Protein AF-B9M059-F1 (afdb_monomer_lite)

Sequence (56 aa):
MKIIDGKRLKAAVCHHCPLCRHARKKPDSFIGRIIHQRHAEDCPSWQAEQDLYGKE

Radius of gyration: 11.74 Å; chains: 1; bounding box: 23×18×38 Å

Structure (mmCIF, N/CA/C/O backbone):
data_AF-B9M059-F1
#
_entry.id   AF-B9M059-F1
#
loop_
_atom_site.group_PDB
_atom_site.id
_atom_site.type_symbol
_atom_site.label_atom_id
_atom_site.label_alt_id
_atom_site.label_comp_id
_atom_site.label_asym_id
_atom_site.label_entity_id
_atom_site.label_seq_id
_atom_site.pdbx_PDB_ins_code
_atom_site.Cartn_x
_atom_site.Cartn_y
_atom_site.Cartn_z
_atom_site.occupancy
_atom_site.B_iso_or_equiv
_atom_site.auth_seq_id
_atom_site.auth_comp_id
_atom_site.auth_asym_id
_atom_site.auth_atom_id
_atom_site.pdbx_PDB_model_num
ATOM 1 N N . MET A 1 1 ? 11.831 -8.307 -26.553 1.00 37.31 1 MET A N 1
ATOM 2 C CA . MET A 1 1 ? 11.886 -8.015 -25.104 1.00 37.31 1 MET A CA 1
ATOM 3 C C . MET A 1 1 ? 10.935 -6.849 -24.850 1.00 37.31 1 MET A C 1
ATOM 5 O O . MET A 1 1 ? 11.260 -5.730 -25.219 1.00 37.31 1 MET A O 1
ATOM 9 N N . LYS A 1 2 ? 9.694 -7.108 -24.409 1.00 44.97 2 LYS A N 1
ATOM 10 C CA . LYS A 1 2 ? 8.721 -6.032 -24.146 1.00 44.97 2 LYS A CA 1
ATOM 11 C C . LYS A 1 2 ? 9.214 -5.283 -22.915 1.00 44.97 2 LYS A C 1
ATOM 13 O O . LYS A 1 2 ? 9.205 -5.850 -21.828 1.00 44.97 2 LYS A O 1
ATOM 18 N N . ILE A 1 3 ? 9.706 -4.065 -23.118 1.00 48.06 3 ILE A N 1
ATOM 19 C CA . ILE A 1 3 ? 10.061 -3.134 -22.050 1.00 48.06 3 ILE A CA 1
ATOM 20 C C . ILE A 1 3 ? 8.811 -3.026 -21.177 1.00 48.06 3 ILE A C 1
ATOM 22 O O . ILE A 1 3 ? 7.755 -2.597 -21.639 1.00 48.06 3 ILE A O 1
ATOM 26 N N . ILE A 1 4 ? 8.886 -3.576 -19.969 1.00 55.88 4 ILE A N 1
ATOM 27 C CA . ILE A 1 4 ? 7.767 -3.599 -19.038 1.00 55.88 4 ILE A CA 1
ATOM 28 C C . ILE A 1 4 ? 7.613 -2.151 -18.599 1.00 55.88 4 ILE A C 1
ATOM 30 O O . ILE A 1 4 ? 8.467 -1.629 -17.889 1.00 55.88 4 ILE A O 1
ATOM 34 N N . ASP A 1 5 ? 6.581 -1.493 -19.116 1.00 64.44 5 ASP A N 1
ATOM 35 C CA . ASP A 1 5 ? 6.228 -0.112 -18.813 1.00 64.44 5 ASP A CA 1
ATOM 36 C C . ASP A 1 5 ? 6.374 0.119 -17.300 1.00 64.44 5 ASP A C 1
ATOM 38 O O . ASP A 1 5 ? 5.707 -0.555 -16.510 1.00 64.44 5 ASP A O 1
ATOM 42 N N . GLY A 1 6 ? 7.309 0.976 -16.872 1.00 72.56 6 GLY A N 1
ATOM 43 C CA . GLY A 1 6 ? 7.718 1.068 -15.461 1.00 72.56 6 GLY A CA 1
ATOM 44 C C . GLY A 1 6 ? 6.548 1.336 -14.504 1.00 72.56 6 GLY A C 1
ATOM 45 O O . GLY A 1 6 ? 6.605 0.968 -13.331 1.00 72.56 6 GLY A O 1
ATOM 46 N N . LYS A 1 7 ? 5.449 1.899 -15.024 1.00 75.88 7 LYS A N 1
ATOM 47 C CA . LYS A 1 7 ? 4.167 2.080 -14.336 1.00 75.88 7 LYS A CA 1
ATOM 48 C C . LYS A 1 7 ? 3.514 0.751 -13.940 1.00 75.88 7 LYS A C 1
ATOM 50 O O . LYS A 1 7 ? 3.086 0.608 -12.801 1.00 75.88 7 LYS A O 1
ATOM 55 N N . ARG A 1 8 ? 3.505 -0.248 -14.831 1.00 80.50 8 ARG A N 1
ATOM 56 C CA . ARG A 1 8 ? 2.956 -1.591 -14.565 1.00 80.50 8 ARG A CA 1
ATOM 57 C C . ARG A 1 8 ? 3.763 -2.345 -13.519 1.00 80.50 8 ARG A C 1
ATOM 59 O O . ARG A 1 8 ? 3.174 -3.019 -12.683 1.00 80.50 8 ARG A O 1
ATOM 66 N N . LEU A 1 9 ? 5.092 -2.211 -13.538 1.00 83.00 9 LEU A N 1
ATOM 67 C CA . LEU A 1 9 ? 5.949 -2.834 -12.528 1.00 83.00 9 LEU A CA 1
ATOM 68 C C . LEU A 1 9 ? 5.694 -2.220 -11.146 1.00 83.00 9 LEU A C 1
ATOM 70 O O . LEU A 1 9 ? 5.466 -2.946 -10.185 1.00 83.00 9 LEU A O 1
ATOM 74 N N . LYS A 1 10 ? 5.663 -0.885 -11.059 1.00 82.06 10 LYS A N 1
ATOM 75 C CA . LYS A 1 10 ? 5.341 -0.167 -9.817 1.00 82.06 10 LYS A CA 1
ATOM 76 C C . LYS A 1 10 ? 3.951 -0.532 -9.296 1.00 82.06 10 LYS A C 1
ATOM 78 O O . LYS A 1 10 ? 3.810 -0.861 -8.122 1.00 82.06 10 LYS A O 1
ATOM 83 N N . ALA A 1 11 ? 2.955 -0.559 -10.178 1.00 84.62 11 ALA A N 1
ATOM 84 C CA . ALA A 1 11 ? 1.604 -0.976 -9.831 1.00 84.62 11 ALA A CA 1
ATOM 85 C C . ALA A 1 11 ? 1.560 -2.423 -9.329 1.00 84.62 11 ALA A C 1
ATOM 87 O O . ALA A 1 11 ? 0.961 -2.676 -8.296 1.00 84.62 11 ALA A O 1
ATOM 88 N N . ALA A 1 12 ? 2.244 -3.366 -9.985 1.00 84.31 12 ALA A N 1
ATOM 89 C CA . ALA A 1 12 ? 2.313 -4.753 -9.523 1.00 84.31 12 ALA A CA 1
ATOM 90 C C . ALA A 1 12 ? 2.992 -4.880 -8.148 1.00 84.31 12 ALA A C 1
ATOM 92 O O . ALA A 1 12 ? 2.530 -5.643 -7.302 1.00 84.31 12 ALA A O 1
ATOM 93 N N . VAL A 1 13 ? 4.053 -4.106 -7.894 1.00 86.19 13 VAL A N 1
ATOM 94 C CA . VAL A 1 13 ? 4.733 -4.072 -6.588 1.00 86.19 13 VAL A CA 1
ATOM 95 C C . VAL A 1 13 ? 3.791 -3.590 -5.487 1.00 86.19 13 VAL A C 1
ATOM 97 O O . VAL A 1 13 ? 3.744 -4.203 -4.422 1.00 86.19 13 VAL A O 1
ATOM 100 N N . CYS A 1 14 ? 3.015 -2.531 -5.733 1.00 85.94 14 CYS A N 1
ATOM 101 C CA . CYS A 1 14 ? 2.016 -2.066 -4.771 1.00 85.94 14 CYS A CA 1
ATOM 102 C C . CYS A 1 14 ? 0.870 -3.080 -4.621 1.00 85.94 14 CYS A C 1
ATOM 104 O O . CYS A 1 14 ? 0.518 -3.450 -3.499 1.00 85.94 14 CYS A O 1
ATOM 106 N N . HIS A 1 15 ? 0.391 -3.639 -5.738 1.00 83.88 15 HIS A N 1
ATOM 107 C CA . HIS A 1 15 ? -0.724 -4.582 -5.769 1.00 83.88 15 HIS A CA 1
ATOM 108 C C . HIS A 1 15 ? -0.443 -5.832 -4.923 1.00 83.88 15 HIS A C 1
ATOM 110 O O . HIS A 1 15 ? -1.286 -6.278 -4.137 1.00 83.88 15 HIS A O 1
ATOM 116 N N . HIS A 1 16 ? 0.785 -6.347 -5.030 1.00 85.31 16 HIS A N 1
ATOM 117 C CA . HIS A 1 16 ? 1.271 -7.508 -4.288 1.00 85.31 16 HIS A CA 1
ATOM 118 C C . HIS A 1 16 ? 1.923 -7.172 -2.941 1.00 85.31 16 HIS A C 1
ATOM 120 O O . HIS A 1 16 ? 2.318 -8.093 -2.221 1.00 85.31 16 HIS A O 1
ATOM 126 N N . CYS A 1 17 ? 2.017 -5.897 -2.555 1.00 86.88 17 CYS A N 1
ATOM 127 C CA . CYS A 1 17 ? 2.570 -5.521 -1.261 1.00 86.88 17 CYS A CA 1
ATOM 128 C C . CYS A 1 17 ? 1.673 -6.076 -0.141 1.00 86.88 17 CYS A C 1
ATOM 130 O O . CYS A 1 17 ? 0.483 -5.753 -0.091 1.00 86.88 17 CYS A O 1
ATOM 132 N N . PRO A 1 18 ? 2.206 -6.891 0.787 1.00 86.00 18 PRO A N 1
ATOM 133 C CA . PRO A 1 18 ? 1.396 -7.524 1.823 1.00 86.00 18 PRO A CA 1
ATOM 134 C C . PRO A 1 18 ? 0.741 -6.497 2.753 1.00 86.00 18 PRO A C 1
ATOM 136 O O . PRO A 1 18 ? -0.384 -6.719 3.193 1.00 86.00 18 PRO A O 1
ATOM 139 N N . LEU A 1 19 ? 1.401 -5.360 2.999 1.00 84.19 19 LEU A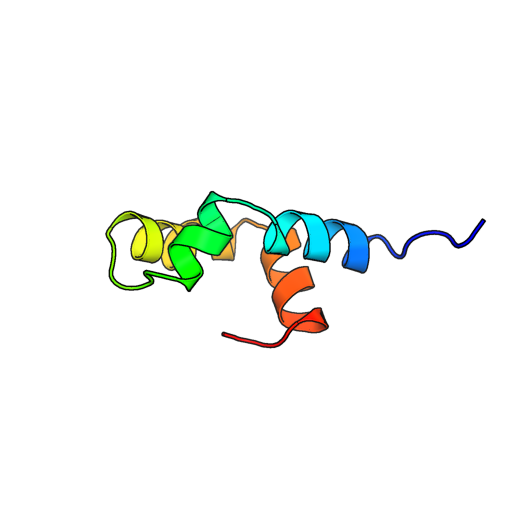 N 1
ATOM 140 C CA . LEU A 1 19 ? 0.862 -4.268 3.814 1.00 84.19 19 LEU A CA 1
ATOM 141 C C . LEU A 1 19 ? -0.280 -3.541 3.104 1.00 84.19 19 LEU A C 1
ATOM 143 O O . LEU A 1 19 ? -1.343 -3.380 3.694 1.00 84.19 19 LEU A O 1
ATOM 147 N N . CYS A 1 20 ? -0.089 -3.165 1.835 1.00 84.38 20 CYS A N 1
ATOM 148 C CA . CYS A 1 20 ? -1.134 -2.522 1.034 1.00 84.38 20 CYS A CA 1
ATOM 149 C C . CYS A 1 20 ? -2.329 -3.464 0.877 1.00 84.38 20 CYS A C 1
ATOM 151 O O . CYS A 1 20 ? -3.451 -3.100 1.196 1.00 84.38 20 CYS A O 1
ATOM 153 N N . ARG A 1 21 ? -2.089 -4.733 0.533 1.00 86.25 21 ARG A N 1
ATOM 154 C CA . ARG A 1 21 ? -3.132 -5.763 0.452 1.00 86.25 21 ARG A CA 1
ATOM 155 C C . ARG A 1 21 ? -3.879 -5.958 1.773 1.00 86.25 21 ARG A C 1
ATOM 157 O O . ARG A 1 21 ? -5.091 -6.168 1.764 1.00 86.25 21 ARG A O 1
ATOM 164 N N . HIS A 1 22 ? -3.177 -5.932 2.906 1.00 87.56 22 HIS A N 1
ATOM 165 C CA . HIS A 1 22 ? -3.817 -6.032 4.216 1.00 87.56 22 HIS A CA 1
ATOM 166 C C . HIS A 1 22 ? -4.667 -4.797 4.517 1.00 87.56 22 HIS A C 1
ATOM 168 O O . HIS A 1 22 ? -5.800 -4.945 4.971 1.00 87.56 22 HIS A O 1
ATOM 174 N N . ALA A 1 23 ? -4.144 -3.607 4.218 1.00 86.44 23 ALA A N 1
ATOM 175 C CA . ALA A 1 23 ? -4.849 -2.342 4.368 1.00 86.44 23 ALA A CA 1
ATOM 176 C C . ALA A 1 23 ? -6.133 -2.307 3.528 1.00 86.44 23 ALA A C 1
ATOM 178 O O . ALA A 1 23 ? -7.191 -2.038 4.084 1.00 86.44 23 ALA A O 1
ATOM 179 N N . ARG A 1 24 ? -6.078 -2.736 2.261 1.00 83.31 24 ARG A N 1
ATOM 180 C CA . ARG A 1 24 ? -7.256 -2.899 1.391 1.00 83.31 24 ARG A CA 1
ATOM 181 C C . ARG A 1 24 ? -8.316 -3.819 1.970 1.00 83.31 24 ARG A C 1
ATOM 183 O O . ARG A 1 24 ? -9.508 -3.544 1.923 1.00 83.31 24 ARG A O 1
ATOM 190 N N . LYS A 1 25 ? -7.881 -4.959 2.511 1.00 87.12 25 LYS A N 1
ATOM 191 C CA . LYS A 1 25 ? -8.795 -5.964 3.065 1.00 87.12 25 LYS A CA 1
ATOM 192 C C . LYS A 1 25 ? -9.399 -5.521 4.401 1.00 87.12 25 LYS A C 1
ATOM 194 O O . LYS A 1 25 ? -10.473 -5.995 4.766 1.00 87.12 25 LYS A O 1
ATOM 199 N N . LYS A 1 26 ? -8.696 -4.673 5.157 1.00 89.19 26 LYS A N 1
ATOM 200 C CA . LYS A 1 26 ? -9.109 -4.172 6.473 1.00 89.19 26 LYS A CA 1
ATOM 201 C C . LYS A 1 26 ? -8.830 -2.667 6.596 1.00 89.19 26 LYS A C 1
ATOM 203 O O . LYS A 1 26 ? -7.977 -2.285 7.405 1.00 89.19 26 LYS A O 1
ATOM 208 N N . PRO A 1 27 ? -9.556 -1.812 5.857 1.00 83.62 27 PRO A N 1
ATOM 209 C CA . PRO A 1 27 ? -9.287 -0.374 5.841 1.00 83.62 27 PRO A CA 1
ATOM 210 C C . PRO A 1 27 ? -9.528 0.277 7.209 1.00 83.62 27 PRO A C 1
ATOM 212 O O . PRO A 1 27 ? -8.821 1.207 7.581 1.00 83.62 27 PRO A O 1
ATOM 215 N N . ASP A 1 28 ? -10.454 -0.269 8.003 1.00 87.62 28 ASP A N 1
ATOM 216 C CA . ASP A 1 28 ? -10.774 0.233 9.346 1.00 87.62 28 ASP A CA 1
ATOM 217 C C . ASP A 1 28 ? -9.761 -0.193 10.429 1.00 87.62 28 ASP A C 1
ATOM 219 O O . ASP A 1 28 ? -9.740 0.337 11.539 1.00 87.62 28 ASP A O 1
ATOM 223 N N . SER A 1 29 ? -8.868 -1.138 10.116 1.00 88.06 29 SER A N 1
ATOM 224 C CA . SER A 1 29 ? -7.809 -1.526 11.051 1.00 88.06 29 SER A CA 1
ATOM 225 C C . SER A 1 29 ? -6.800 -0.392 11.243 1.00 88.06 29 SER A C 1
ATOM 227 O O . SER A 1 29 ? -6.579 0.417 10.346 1.00 88.06 29 SER A O 1
ATOM 229 N N . PHE A 1 30 ? -6.121 -0.364 12.393 1.00 86.00 30 PHE A N 1
ATOM 230 C CA . PHE A 1 30 ? -5.100 0.647 12.699 1.00 86.00 30 PHE A CA 1
ATOM 231 C C . PHE A 1 30 ? -4.023 0.744 11.599 1.00 86.00 30 PHE A C 1
ATOM 233 O O . PHE A 1 30 ? -3.622 1.833 11.198 1.00 86.00 30 PHE A O 1
ATOM 240 N N . ILE A 1 31 ? -3.621 -0.407 11.048 1.00 83.88 31 ILE A N 1
ATOM 241 C CA . ILE A 1 31 ? -2.676 -0.503 9.928 1.00 83.88 31 ILE A CA 1
ATOM 242 C C . ILE A 1 31 ? -3.318 0.001 8.631 1.00 83.88 31 ILE A C 1
ATOM 244 O O . ILE A 1 31 ? -2.677 0.748 7.900 1.00 83.88 31 ILE A O 1
ATOM 248 N N . GLY A 1 32 ? -4.573 -0.366 8.354 1.00 84.94 32 GLY A N 1
ATOM 249 C CA . GLY A 1 32 ? -5.315 0.111 7.182 1.00 84.94 32 GLY A CA 1
ATOM 250 C C . GLY A 1 32 ? -5.428 1.632 7.142 1.00 84.94 32 GLY A C 1
ATOM 251 O O . GLY A 1 32 ? -5.060 2.251 6.144 1.00 84.94 32 GLY A O 1
ATOM 252 N N . ARG A 1 33 ? -5.805 2.233 8.274 1.00 85.69 33 ARG A N 1
ATOM 253 C CA . ARG A 1 33 ? -5.860 3.686 8.461 1.00 85.69 33 ARG A CA 1
ATOM 254 C C . ARG A 1 33 ? -4.507 4.350 8.230 1.00 85.69 33 ARG A C 1
ATOM 256 O O . ARG A 1 33 ? -4.431 5.285 7.445 1.00 85.69 33 ARG A O 1
ATOM 263 N N . ILE A 1 34 ? -3.434 3.855 8.854 1.00 86.75 34 ILE A N 1
ATOM 264 C CA . ILE A 1 34 ? -2.090 4.438 8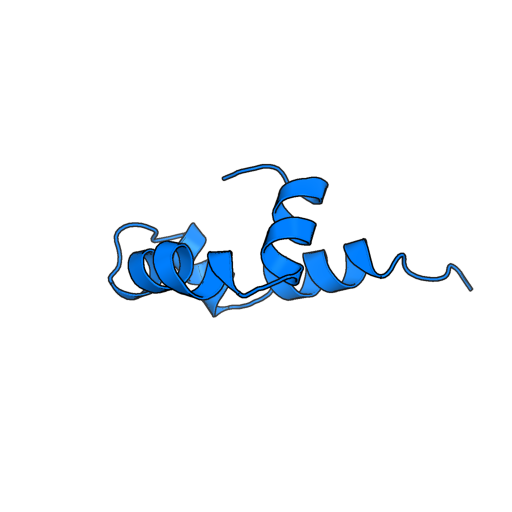.691 1.00 86.75 34 ILE A CA 1
ATOM 265 C C . ILE A 1 34 ? -1.589 4.301 7.251 1.00 86.75 34 ILE A C 1
ATOM 267 O O . ILE A 1 34 ? -1.042 5.252 6.701 1.00 86.75 34 ILE A O 1
ATOM 271 N N . ILE A 1 35 ? -1.780 3.146 6.613 1.00 85.88 35 ILE A N 1
ATOM 272 C CA . ILE A 1 35 ? -1.338 2.931 5.231 1.00 85.88 35 ILE A CA 1
ATOM 273 C C . ILE A 1 35 ? -2.086 3.883 4.284 1.00 85.88 35 ILE A C 1
ATOM 275 O O . ILE A 1 35 ? -1.445 4.567 3.489 1.00 85.88 35 ILE A O 1
ATOM 279 N N . HIS A 1 36 ? -3.409 4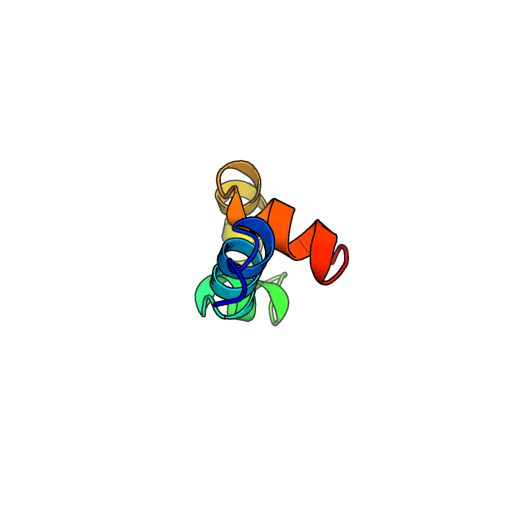.014 4.414 1.00 79.00 36 HIS A N 1
ATOM 280 C CA . HIS A 1 36 ? -4.191 4.926 3.570 1.00 79.00 36 HIS A CA 1
ATOM 281 C C . HIS A 1 36 ? -3.913 6.408 3.858 1.00 79.00 36 HIS A C 1
ATOM 283 O O . HIS A 1 36 ? -4.034 7.224 2.953 1.00 79.00 36 HIS A O 1
ATOM 289 N N . GLN A 1 37 ? -3.547 6.769 5.091 1.00 78.44 37 GLN A N 1
ATOM 290 C CA . GLN A 1 37 ? -3.351 8.170 5.485 1.00 78.44 37 GLN A CA 1
ATOM 291 C C . GLN A 1 37 ? -1.904 8.659 5.436 1.00 7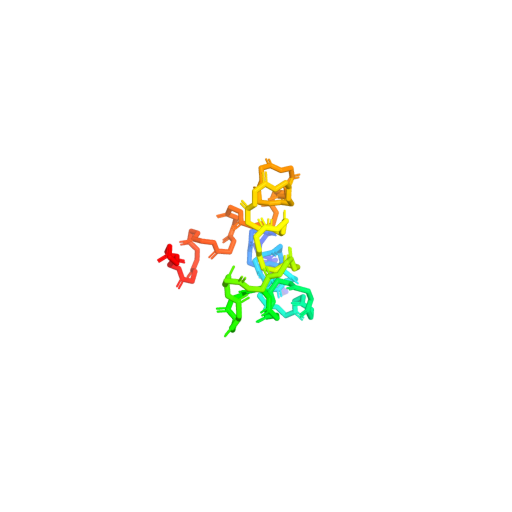8.44 37 GLN A C 1
ATOM 293 O O . GLN A 1 37 ? -1.690 9.857 5.473 1.00 78.44 37 GLN A O 1
ATOM 298 N N . ARG A 1 38 ? -0.905 7.773 5.442 1.00 77.00 38 ARG A N 1
ATOM 299 C CA . ARG A 1 38 ? 0.517 8.167 5.476 1.00 77.00 38 ARG A CA 1
ATOM 300 C C . ARG A 1 38 ? 1.329 7.526 4.367 1.00 77.00 38 ARG A C 1
ATOM 302 O O . ARG A 1 38 ? 2.200 8.168 3.802 1.00 77.00 38 ARG A O 1
ATOM 309 N N . HIS A 1 39 ? 1.072 6.257 4.059 1.00 80.88 39 HIS A N 1
ATOM 310 C CA . HIS A 1 39 ? 1.823 5.565 3.013 1.00 80.88 39 HIS A CA 1
ATOM 311 C C . HIS A 1 39 ? 1.314 5.922 1.610 1.00 80.88 39 HIS A C 1
ATOM 313 O O . HIS A 1 39 ? 2.117 6.048 0.691 1.00 80.88 39 HIS A O 1
ATOM 319 N N . ALA A 1 40 ? 0.003 6.114 1.444 1.00 75.12 40 ALA A N 1
ATOM 320 C CA . ALA A 1 40 ? -0.606 6.454 0.159 1.00 75.12 40 ALA A CA 1
ATOM 321 C C . ALA A 1 40 ? -0.132 7.803 -0.418 1.00 75.12 40 ALA A C 1
ATOM 323 O O . ALA A 1 40 ? -0.068 7.938 -1.637 1.00 75.12 40 ALA A O 1
ATOM 324 N N . GLU A 1 41 ? 0.212 8.776 0.433 1.00 75.88 41 GLU A N 1
ATOM 325 C CA . GLU A 1 41 ? 0.667 10.110 0.008 1.00 75.88 41 GLU A CA 1
ATOM 326 C C . GLU A 1 41 ? 2.114 10.101 -0.515 1.00 75.88 41 GLU A C 1
ATOM 328 O O . GLU A 1 41 ? 2.426 10.791 -1.482 1.00 75.88 41 GLU A O 1
ATOM 333 N N . ASP A 1 42 ? 2.982 9.275 0.077 1.00 77.50 42 ASP A N 1
ATOM 334 C CA . ASP A 1 42 ? 4.418 9.212 -0.240 1.00 77.50 42 ASP A CA 1
ATOM 335 C C . ASP A 1 42 ? 4.793 8.079 -1.215 1.00 77.50 42 ASP A C 1
ATOM 337 O O . ASP A 1 42 ? 5.925 8.006 -1.697 1.00 77.50 42 ASP A O 1
ATOM 341 N N . CYS A 1 43 ? 3.873 7.158 -1.522 1.00 80.19 43 CYS A N 1
ATOM 342 C CA . CYS A 1 43 ? 4.178 5.986 -2.341 1.00 80.19 43 CYS A CA 1
ATOM 343 C C . CYS A 1 43 ? 3.858 6.222 -3.831 1.00 80.19 43 CYS A C 1
ATOM 345 O O . CYS A 1 43 ? 2.700 6.108 -4.242 1.00 80.19 43 CYS A O 1
ATOM 347 N N . PRO A 1 44 ? 4.858 6.422 -4.714 1.00 75.19 44 PRO A N 1
ATOM 348 C CA . PRO A 1 44 ? 4.615 6.633 -6.148 1.00 75.19 44 PRO A CA 1
ATOM 349 C C . PRO A 1 44 ? 4.006 5.401 -6.837 1.00 75.19 44 PRO A C 1
ATOM 351 O O . PRO A 1 44 ? 3.401 5.497 -7.906 1.00 75.19 44 PRO A O 1
ATOM 354 N N . SER A 1 45 ? 4.174 4.225 -6.231 1.00 82.75 45 SER A N 1
ATOM 355 C CA . SER A 1 45 ? 3.605 2.969 -6.712 1.00 82.75 45 SER A CA 1
ATOM 356 C C . SER A 1 45 ? 2.110 2.851 -6.417 1.00 82.75 45 SER A C 1
ATOM 358 O O . SER A 1 45 ? 1.413 2.191 -7.180 1.00 82.75 45 SER A O 1
ATOM 360 N N . TRP A 1 46 ? 1.613 3.525 -5.375 1.00 80.00 46 TRP A N 1
ATOM 361 C CA . TRP A 1 46 ? 0.192 3.564 -5.021 1.00 80.00 46 TRP A CA 1
ATOM 362 C C . TRP A 1 46 ? -0.627 4.281 -6.094 1.00 80.00 46 TRP A C 1
ATOM 364 O O . TRP A 1 46 ? -1.636 3.769 -6.572 1.00 80.00 46 TRP A O 1
ATOM 374 N N . GLN A 1 47 ? -0.138 5.432 -6.561 1.00 80.25 47 GLN A N 1
ATOM 375 C CA . GLN A 1 47 ? -0.782 6.176 -7.642 1.00 80.25 47 GLN A CA 1
ATOM 376 C C . GLN A 1 47 ? -0.769 5.397 -8.965 1.00 80.25 47 GLN A C 1
ATOM 378 O O . GLN A 1 47 ? -1.762 5.390 -9.690 1.00 80.25 47 GLN A O 1
ATOM 383 N N . ALA A 1 48 ? 0.337 4.707 -9.267 1.00 84.12 48 ALA A N 1
ATOM 384 C CA . ALA A 1 48 ? 0.420 3.832 -10.435 1.00 84.12 48 ALA A CA 1
ATOM 385 C C . ALA A 1 48 ? -0.541 2.637 -10.337 1.00 84.12 48 ALA A C 1
ATOM 387 O O . ALA A 1 48 ? -1.094 2.223 -11.355 1.00 84.12 48 ALA A O 1
ATOM 388 N N . GLU A 1 49 ? -0.741 2.092 -9.133 1.00 85.50 49 GLU A N 1
ATOM 389 C CA . GLU A 1 49 ? -1.713 1.029 -8.890 1.00 85.50 49 GLU A CA 1
ATOM 390 C C . GLU A 1 49 ? -3.141 1.515 -9.130 1.00 85.50 49 GLU A C 1
ATOM 392 O O . GLU A 1 49 ? -3.850 0.893 -9.911 1.00 85.50 49 GLU A O 1
ATOM 397 N N . GLN A 1 50 ? -3.536 2.653 -8.553 1.00 83.06 50 GLN A N 1
ATOM 398 C CA . GLN A 1 50 ? -4.891 3.188 -8.722 1.00 83.06 50 GLN A CA 1
ATOM 399 C C . GLN A 1 50 ? -5.227 3.560 -10.169 1.00 83.06 50 GLN A C 1
ATOM 401 O O . GLN A 1 50 ? -6.364 3.408 -10.608 1.00 83.06 50 GLN A O 1
ATOM 406 N N . ASP A 1 51 ? -4.240 4.029 -10.929 1.00 82.31 51 ASP A N 1
ATOM 407 C CA . ASP A 1 51 ? -4.408 4.342 -12.348 1.00 82.31 51 ASP A CA 1
ATOM 408 C C . ASP A 1 51 ? -4.638 3.084 -13.206 1.00 82.31 51 ASP A C 1
ATOM 410 O O . ASP A 1 51 ? -5.387 3.132 -14.179 1.00 82.31 51 ASP A O 1
ATOM 414 N N . LEU A 1 52 ? -4.032 1.949 -12.830 1.00 83.00 52 LEU A N 1
ATOM 415 C CA . LEU A 1 52 ? -4.087 0.700 -13.600 1.00 83.00 52 LEU A CA 1
ATOM 416 C C . LEU A 1 52 ? -5.147 -0.301 -13.121 1.00 83.00 52 LEU A C 1
ATOM 418 O O . LEU A 1 52 ? -5.689 -1.035 -13.945 1.00 83.00 52 LEU A O 1
ATOM 422 N N . TYR A 1 53 ? -5.418 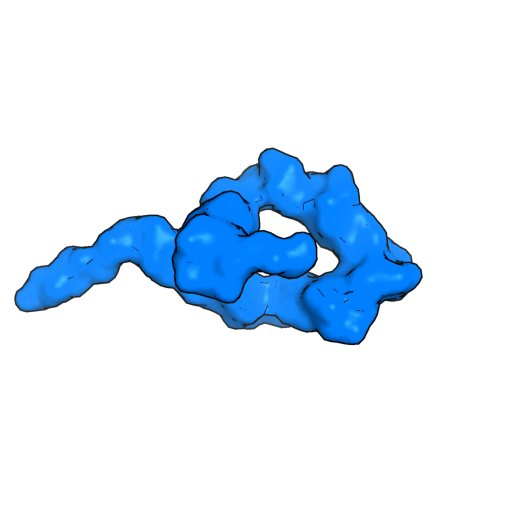-0.361 -11.817 1.00 78.38 53 TYR A N 1
ATOM 423 C CA . TYR A 1 53 ? -6.333 -1.319 -11.185 1.00 78.38 53 TYR A CA 1
ATOM 424 C C . TYR A 1 53 ? -7.643 -0.678 -10.702 1.00 78.38 53 TYR A C 1
ATOM 426 O O . TYR A 1 53 ? -8.574 -1.405 -10.358 1.00 78.38 53 TYR A O 1
ATOM 434 N N . GLY A 1 54 ? -7.752 0.653 -10.746 1.00 68.06 54 GLY A N 1
ATOM 435 C CA . GLY A 1 54 ? -8.926 1.407 -10.307 1.00 68.06 54 GLY A CA 1
ATOM 436 C C . GLY A 1 54 ? -8.746 2.029 -8.922 1.00 68.06 54 GLY A C 1
ATOM 437 O O . GLY A 1 54 ? -7.949 1.558 -8.111 1.00 68.06 54 GLY A O 1
ATOM 438 N 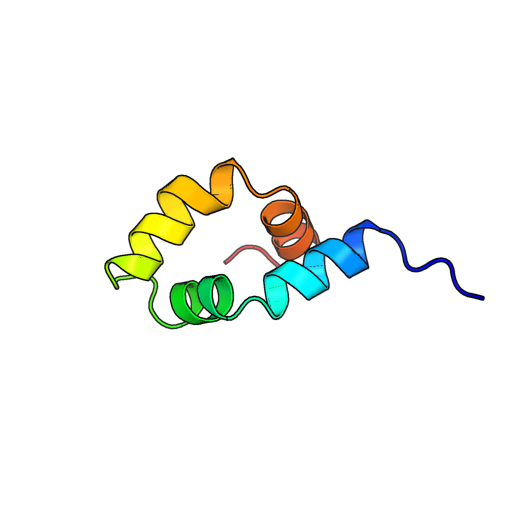N . LYS A 1 55 ? -9.476 3.124 -8.671 1.00 60.47 55 LYS A N 1
ATOM 439 C CA . LYS A 1 55 ? -9.506 3.778 -7.358 1.00 60.47 55 LYS A CA 1
ATOM 440 C C . LYS A 1 55 ? -10.344 2.947 -6.392 1.00 60.47 55 LYS A C 1
ATOM 442 O O . LYS A 1 55 ? -11.474 2.593 -6.727 1.00 60.47 55 LYS A O 1
ATOM 447 N N . GLU A 1 56 ? -9.765 2.650 -5.237 1.00 57.25 56 GLU A N 1
ATOM 448 C CA . GLU A 1 56 ? -10.438 2.006 -4.103 1.00 57.25 56 GLU A CA 1
ATOM 449 C C . GLU A 1 56 ? -11.356 2.976 -3.359 1.00 57.25 56 GLU A C 1
ATOM 451 O O . GLU A 1 56 ? -11.003 4.179 -3.286 1.00 57.25 56 GLU A O 1
#

pLDDT: mean 78.8, std 11.17, range [37.31, 89.19]

Foldseek 3Di:
DPPPPVLNVLLVCLVPPPLNVVLVVCCVDPSVVCCVPPVCVVRPSNVSNCVPVNDD

Organism: Geotalea daltonii (strain DSM 22248 / JCM 15807 / FRC-32) (NCBI:txid316067)

Secondary structure (DSSP, 8-state):
-----HHHHHHHHHHT-HHHHHHHH-TTSHHHHHIIIIIHHH-HHHHHHHHHH---